Protein AF-A0A7Y5BZ17-F1 (afdb_monomer_lite)

pLDDT: mean 87.68, std 9.95, range [44.69, 95.44]

Secondary structure (DSSP, 8-state):
---PPPP------HHHHHHHHHHHHHHHHHHHTT--STTTHHHHHHHHHHHHHHHHHHHS---HHHHHHHHHHHHHHHHHHHHHHTS-TTS-HHHHHHHHHHHHHHHHHHHHTT-----THHHHHHHHHHHH-

Sequence (133 aa):
MNSQPSEPTRWWDLSAAVILIIANFLAAMRLIATDWTDELSMVQLISFTGLALGLALGQSRFHRLQALWYAIGFGLFMLGWQMGATFAQGMLWSARVTNLGGRLVVSTQNLFQQRAVTDPILFLLLMCVLYWA

Structure (mmCIF, N/CA/C/O backbone):
data_AF-A0A7Y5BZ17-F1
#
_entry.id   AF-A0A7Y5BZ17-F1
#
loop_
_atom_site.group_PDB
_atom_site.id
_atom_site.type_symbol
_atom_site.label_atom_id
_atom_site.label_alt_id
_atom_site.label_comp_id
_atom_site.label_asym_id
_atom_site.label_entity_id
_atom_site.label_seq_id
_atom_site.pdbx_PDB_ins_code
_atom_site.Cartn_x
_atom_site.Cartn_y
_atom_site.Cartn_z
_atom_site.occupancy
_atom_site.B_iso_or_equiv
_atom_site.auth_seq_id
_atom_site.auth_comp_id
_atom_site.auth_asym_id
_atom_site.auth_atom_id
_atom_site.pdbx_PDB_model_num
ATOM 1 N N . MET A 1 1 ? 10.922 -11.539 -52.212 1.00 44.69 1 MET A N 1
ATOM 2 C CA . MET A 1 1 ? 11.628 -11.403 -50.920 1.00 44.69 1 MET A CA 1
ATOM 3 C C . MET A 1 1 ? 10.610 -10.843 -49.937 1.00 44.69 1 MET A C 1
ATOM 5 O O . MET A 1 1 ? 10.386 -9.643 -49.930 1.00 44.69 1 MET A O 1
ATOM 9 N N . AS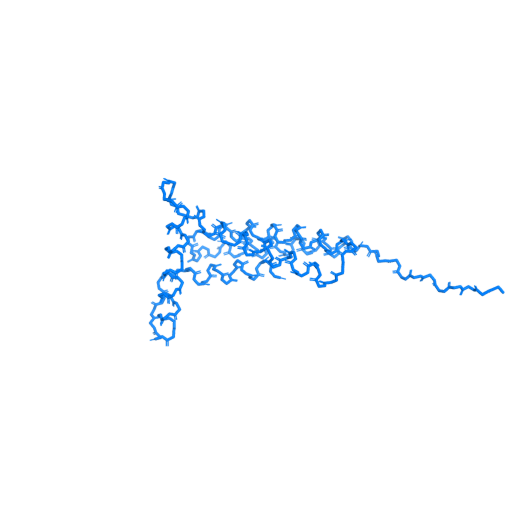N A 1 2 ? 9.867 -11.714 -49.248 1.00 48.84 2 ASN A N 1
ATOM 10 C CA . ASN A 1 2 ? 8.752 -11.301 -48.390 1.00 48.84 2 ASN A CA 1
ATOM 11 C C . ASN A 1 2 ? 9.311 -10.891 -47.027 1.00 48.84 2 ASN A C 1
ATOM 13 O O . ASN A 1 2 ? 9.712 -11.748 -46.242 1.00 48.84 2 ASN A O 1
ATOM 17 N N . SER A 1 3 ? 9.372 -9.589 -46.763 1.00 56.62 3 SER A N 1
ATOM 18 C CA . SER A 1 3 ? 9.688 -9.048 -45.444 1.00 56.62 3 SER A CA 1
ATOM 19 C C . SER A 1 3 ? 8.524 -9.333 -44.495 1.00 56.62 3 SER A C 1
ATOM 21 O O . SER A 1 3 ? 7.478 -8.693 -44.580 1.00 56.62 3 SER A O 1
ATOM 23 N N . GLN A 1 4 ? 8.704 -10.324 -43.622 1.00 61.47 4 GLN A N 1
ATOM 24 C CA . GLN A 1 4 ? 7.838 -10.550 -42.465 1.00 61.47 4 GLN A CA 1
ATOM 25 C C . GLN A 1 4 ? 7.839 -9.281 -41.594 1.00 61.47 4 GLN A C 1
ATOM 27 O O . GLN A 1 4 ? 8.920 -8.725 -41.371 1.00 61.47 4 GLN A O 1
ATOM 32 N N . PRO A 1 5 ? 6.683 -8.793 -41.111 1.00 55.78 5 PRO A N 1
ATOM 33 C CA . PRO A 1 5 ? 6.664 -7.675 -40.180 1.00 55.78 5 PRO A CA 1
ATOM 34 C C . PRO A 1 5 ? 7.380 -8.104 -38.895 1.00 55.78 5 PRO A C 1
ATOM 36 O O . PRO A 1 5 ? 7.038 -9.122 -38.298 1.00 55.78 5 PRO A O 1
ATOM 39 N N . SER A 1 6 ? 8.399 -7.348 -38.487 1.00 62.22 6 SER A N 1
ATOM 40 C CA . SER A 1 6 ? 9.044 -7.521 -37.187 1.00 62.22 6 SER A CA 1
ATOM 41 C C . SER A 1 6 ? 7.979 -7.397 -36.100 1.00 62.22 6 SER A C 1
ATOM 43 O O . SER A 1 6 ? 7.332 -6.350 -36.015 1.00 62.22 6 SER A O 1
ATOM 45 N N . GLU A 1 7 ? 7.781 -8.444 -35.292 1.00 62.75 7 GLU A N 1
ATOM 46 C CA . GLU A 1 7 ? 6.912 -8.356 -34.119 1.00 62.75 7 GLU A CA 1
ATOM 47 C C . GLU A 1 7 ? 7.308 -7.116 -33.303 1.00 62.75 7 GLU A C 1
ATOM 49 O O . GLU A 1 7 ? 8.508 -6.872 -33.125 1.00 62.75 7 GLU A O 1
ATOM 54 N N . PRO A 1 8 ? 6.347 -6.294 -32.843 1.00 59.22 8 PRO A N 1
ATOM 55 C CA . PRO A 1 8 ? 6.661 -5.116 -32.058 1.00 59.22 8 PRO A CA 1
ATOM 56 C C . PRO A 1 8 ? 7.361 -5.573 -30.782 1.00 59.22 8 PRO A C 1
ATOM 58 O O . PRO A 1 8 ? 6.748 -6.084 -29.845 1.00 59.22 8 PRO A O 1
ATOM 61 N N . THR A 1 9 ? 8.683 -5.422 -30.777 1.00 59.59 9 THR A N 1
ATOM 62 C CA . THR A 1 9 ? 9.529 -5.685 -29.622 1.00 59.59 9 THR A CA 1
ATOM 63 C C . THR A 1 9 ? 8.959 -4.858 -28.477 1.00 59.59 9 THR A C 1
ATOM 65 O O . THR A 1 9 ? 8.930 -3.633 -28.572 1.00 59.59 9 THR A O 1
ATOM 68 N N . ARG A 1 10 ? 8.447 -5.512 -27.425 1.00 63.59 10 ARG A N 1
ATOM 69 C CA . ARG A 1 10 ? 7.890 -4.858 -26.231 1.00 63.59 10 ARG A CA 1
ATOM 70 C C . ARG A 1 10 ? 9.029 -4.148 -25.495 1.00 63.59 10 ARG A C 1
ATOM 72 O O . ARG A 1 10 ? 9.591 -4.685 -24.545 1.00 63.59 10 ARG A O 1
ATOM 79 N N . TRP A 1 11 ? 9.438 -2.995 -26.016 1.00 62.78 11 TRP A N 1
ATOM 80 C CA . TRP A 1 11 ? 10.480 -2.153 -25.453 1.00 62.78 11 TRP A CA 1
ATOM 81 C C . TRP A 1 11 ? 9.946 -1.581 -24.154 1.00 62.78 11 TRP A C 1
ATOM 83 O O . TRP A 1 11 ? 8.911 -0.922 -24.112 1.00 62.78 11 TRP A O 1
ATOM 93 N N . TRP A 1 12 ? 10.625 -1.937 -23.076 1.00 71.31 12 TRP A N 1
ATOM 94 C CA . TRP A 1 12 ? 10.311 -1.472 -21.742 1.00 71.31 12 TRP A CA 1
ATOM 95 C C . TRP A 1 12 ? 10.512 0.048 -21.703 1.00 71.31 12 TRP A C 1
ATOM 97 O O . TRP A 1 12 ? 11.619 0.530 -21.944 1.00 71.31 12 TRP A O 1
ATOM 107 N N . ASP A 1 13 ? 9.440 0.802 -21.457 1.00 84.75 13 ASP A N 1
ATOM 108 C CA . ASP A 1 13 ? 9.496 2.261 -21.385 1.00 84.75 13 ASP A CA 1
ATOM 109 C C . ASP A 1 13 ? 10.056 2.680 -20.019 1.00 84.75 13 ASP A C 1
ATOM 111 O O . ASP A 1 13 ? 9.332 2.850 -19.034 1.00 84.75 13 ASP A O 1
ATOM 115 N N . LEU A 1 14 ? 11.384 2.798 -19.964 1.00 85.00 14 LEU A N 1
ATOM 116 C CA . LEU A 1 14 ? 12.118 3.202 -18.766 1.00 85.00 14 LEU A CA 1
ATOM 117 C C . LEU A 1 14 ? 11.635 4.565 -18.249 1.00 85.00 14 LEU A C 1
ATOM 119 O O . LEU A 1 14 ? 11.513 4.745 -17.040 1.00 85.00 14 LEU A O 1
ATOM 123 N N . SER A 1 15 ? 11.336 5.513 -19.143 1.00 89.62 15 SER A N 1
ATOM 124 C CA . SER A 1 15 ? 10.817 6.830 -18.761 1.00 89.62 15 SER A CA 1
ATOM 125 C C . SER A 1 15 ? 9.475 6.718 -18.051 1.00 89.62 15 SER A C 1
ATOM 127 O O . SER A 1 15 ? 9.309 7.297 -16.977 1.00 89.62 15 SER A O 1
ATOM 129 N N . ALA A 1 16 ? 8.543 5.934 -18.595 1.00 90.62 16 ALA A N 1
ATOM 130 C CA . ALA A 1 16 ? 7.256 5.697 -17.955 1.00 90.62 16 ALA A CA 1
ATOM 131 C C . ALA A 1 16 ? 7.420 5.005 -16.593 1.00 90.62 16 ALA A C 1
ATOM 133 O O . ALA A 1 16 ? 6.770 5.404 -15.626 1.00 90.62 16 ALA A O 1
ATOM 134 N N . ALA A 1 17 ? 8.324 4.025 -16.482 1.00 91.12 17 ALA A N 1
ATOM 135 C CA . ALA A 1 17 ? 8.605 3.351 -15.214 1.00 91.12 17 ALA A CA 1
ATOM 136 C C . ALA A 1 17 ? 9.157 4.320 -14.153 1.00 91.12 17 ALA A C 1
ATOM 138 O O . ALA A 1 17 ? 8.695 4.313 -13.014 1.00 91.12 17 ALA A O 1
ATOM 139 N N . VAL A 1 18 ? 10.098 5.196 -14.521 1.00 92.75 18 VAL A N 1
ATOM 140 C CA . VAL A 1 18 ? 10.655 6.211 -13.610 1.00 92.75 18 VAL A CA 1
ATOM 141 C C . VAL A 1 18 ? 9.588 7.216 -13.177 1.00 92.75 18 VAL A C 1
ATOM 143 O O . VAL A 1 18 ? 9.483 7.518 -11.988 1.00 92.75 18 VAL A O 1
ATOM 146 N N . ILE A 1 19 ? 8.764 7.699 -14.111 1.00 95.19 19 ILE A N 1
ATOM 147 C CA . ILE A 1 19 ? 7.657 8.612 -13.798 1.00 95.19 19 ILE A CA 1
ATOM 148 C C . ILE A 1 19 ? 6.675 7.946 -12.833 1.00 95.19 19 ILE A C 1
ATOM 150 O O . ILE A 1 19 ? 6.273 8.575 -11.857 1.00 95.19 19 ILE A O 1
ATOM 154 N N . LEU A 1 20 ? 6.333 6.675 -13.060 1.00 92.88 20 LEU A N 1
ATOM 155 C CA . LEU A 1 20 ? 5.461 5.912 -12.171 1.00 92.88 20 LEU A CA 1
ATOM 156 C C . LEU A 1 20 ? 6.054 5.800 -10.762 1.00 92.88 20 LEU A C 1
ATOM 158 O O . LEU A 1 20 ? 5.347 6.048 -9.788 1.00 92.88 20 LEU A O 1
ATOM 162 N N . ILE A 1 21 ? 7.349 5.484 -10.646 1.00 93.75 21 ILE A N 1
ATOM 163 C CA . ILE A 1 21 ? 8.038 5.398 -9.351 1.00 93.75 21 ILE A CA 1
ATOM 164 C C . ILE A 1 21 ? 7.960 6.733 -8.604 1.00 93.75 21 ILE A C 1
ATOM 166 O O . ILE A 1 21 ? 7.580 6.759 -7.432 1.00 93.75 21 ILE A O 1
ATOM 170 N N . ILE A 1 22 ? 8.278 7.843 -9.276 1.00 95.44 22 ILE A N 1
ATOM 171 C CA . ILE A 1 22 ? 8.260 9.182 -8.672 1.00 95.44 22 ILE A CA 1
ATOM 172 C C . ILE A 1 22 ? 6.836 9.581 -8.274 1.00 95.44 22 ILE A C 1
ATOM 174 O O . ILE A 1 22 ? 6.622 10.046 -7.155 1.00 95.44 22 ILE A O 1
ATOM 178 N N . ALA A 1 23 ? 5.861 9.386 -9.164 1.00 95.00 23 ALA A N 1
ATOM 179 C CA . ALA A 1 23 ? 4.465 9.725 -8.910 1.00 95.00 23 ALA A CA 1
ATOM 180 C C . ALA A 1 23 ? 3.913 8.950 -7.706 1.00 95.00 23 ALA A C 1
ATOM 182 O O . ALA A 1 23 ? 3.324 9.547 -6.805 1.00 95.00 23 ALA A O 1
ATOM 183 N N . ASN A 1 24 ? 4.168 7.642 -7.655 1.00 94.12 24 ASN A N 1
ATOM 184 C CA . ASN A 1 24 ? 3.754 6.782 -6.554 1.00 94.12 24 ASN A CA 1
ATOM 185 C C . ASN A 1 24 ? 4.430 7.180 -5.229 1.00 94.12 24 ASN A C 1
ATOM 187 O O . ASN A 1 24 ? 3.764 7.292 -4.201 1.00 94.12 24 ASN A O 1
ATOM 191 N N . PHE A 1 25 ? 5.733 7.478 -5.252 1.00 93.06 25 PHE A N 1
ATOM 192 C CA . PHE A 1 25 ? 6.457 7.927 -4.063 1.00 93.06 25 PHE A CA 1
ATOM 193 C C . PHE A 1 25 ? 5.932 9.265 -3.521 1.00 93.06 25 PHE A C 1
ATOM 195 O O . PHE A 1 25 ? 5.707 9.408 -2.318 1.00 93.06 25 PHE A O 1
ATOM 202 N N . LEU A 1 26 ? 5.692 10.242 -4.402 1.00 94.81 26 LEU A N 1
ATOM 203 C CA . LEU A 1 26 ? 5.125 11.537 -4.022 1.00 94.81 26 LEU A CA 1
ATOM 204 C C . LEU A 1 26 ? 3.705 11.397 -3.469 1.00 94.81 26 LEU A C 1
ATOM 206 O O . LEU A 1 26 ? 3.377 12.059 -2.483 1.00 94.81 26 LEU A O 1
ATOM 210 N N . ALA A 1 27 ? 2.878 10.538 -4.069 1.00 93.81 27 ALA A N 1
ATOM 211 C CA . ALA A 1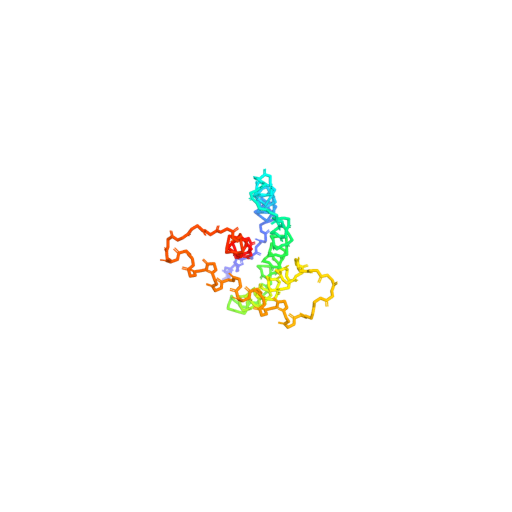 27 ? 1.536 10.251 -3.575 1.00 93.81 27 ALA A CA 1
ATOM 212 C C . ALA A 1 27 ? 1.584 9.654 -2.159 1.00 93.81 27 ALA A C 1
ATOM 214 O O . ALA A 1 27 ? 0.925 10.177 -1.257 1.00 93.81 27 ALA A O 1
ATOM 215 N N . ALA A 1 28 ? 2.428 8.640 -1.933 1.00 91.25 28 ALA A N 1
ATOM 216 C CA . ALA A 1 28 ? 2.578 8.008 -0.623 1.00 91.25 28 ALA A CA 1
ATOM 217 C C . ALA A 1 28 ? 3.075 9.006 0.438 1.00 91.25 28 ALA A C 1
ATOM 219 O O . ALA A 1 28 ? 2.518 9.073 1.532 1.00 91.25 28 ALA A O 1
ATOM 220 N N . MET A 1 29 ? 4.067 9.843 0.109 1.00 90.81 29 MET A N 1
ATOM 221 C CA . MET A 1 29 ? 4.536 10.893 1.024 1.00 90.81 29 MET A CA 1
ATOM 222 C C . MET A 1 29 ? 3.455 11.927 1.333 1.00 90.81 29 MET A C 1
ATOM 224 O O . MET A 1 29 ? 3.325 12.344 2.481 1.00 90.81 29 MET A O 1
ATOM 228 N N . ARG A 1 30 ? 2.666 12.341 0.334 1.00 93.12 30 ARG A N 1
ATOM 229 C CA . ARG A 1 30 ? 1.543 13.263 0.545 1.00 93.12 30 ARG A CA 1
ATOM 230 C C . ARG A 1 30 ? 0.503 12.668 1.482 1.00 93.12 30 ARG A C 1
ATOM 232 O O . ARG A 1 30 ? 0.012 13.399 2.332 1.00 93.12 30 ARG A O 1
ATOM 239 N N . LEU A 1 31 ? 0.200 11.376 1.343 1.00 91.12 31 LEU A N 1
ATOM 240 C CA . LEU A 1 31 ? -0.729 10.677 2.225 1.00 91.12 31 LEU A CA 1
ATOM 241 C C . LEU A 1 31 ? -0.214 10.667 3.672 1.00 91.12 31 LEU A C 1
ATOM 243 O O . LEU A 1 31 ? -0.952 11.042 4.576 1.00 91.12 31 LEU A O 1
ATOM 247 N N . ILE A 1 32 ? 1.055 10.318 3.895 1.00 89.75 32 ILE A N 1
ATOM 248 C CA . ILE A 1 32 ? 1.658 10.310 5.240 1.00 89.75 32 ILE A CA 1
ATOM 249 C C . ILE A 1 32 ? 1.687 11.720 5.840 1.00 89.75 32 ILE A C 1
ATOM 251 O O . ILE A 1 32 ? 1.356 11.898 7.005 1.00 89.75 32 ILE A O 1
ATOM 255 N N . ALA A 1 33 ? 2.008 12.736 5.037 1.00 90.88 33 ALA A N 1
ATOM 256 C CA . ALA A 1 33 ? 2.063 14.129 5.479 1.00 90.88 33 ALA A CA 1
ATOM 257 C C . ALA A 1 33 ? 0.701 14.708 5.902 1.00 90.88 33 ALA A C 1
ATOM 259 O O . ALA A 1 33 ? 0.665 15.802 6.462 1.00 90.88 33 ALA A O 1
ATOM 260 N N . THR A 1 34 ? -0.411 14.015 5.626 1.00 90.69 34 THR A N 1
ATOM 261 C CA . THR A 1 34 ? -1.723 14.417 6.158 1.00 90.69 34 THR A CA 1
ATOM 262 C C . THR A 1 34 ? -1.860 14.159 7.654 1.00 90.69 34 THR A C 1
ATOM 264 O O . THR A 1 34 ? -2.732 14.766 8.268 1.00 90.69 34 THR A O 1
ATOM 267 N N . ASP A 1 35 ? -1.029 13.268 8.209 1.00 84.62 35 ASP A N 1
ATOM 268 C CA . ASP A 1 35 ? -1.043 12.850 9.616 1.00 84.62 35 ASP A CA 1
ATOM 269 C C . ASP A 1 35 ? -2.451 12.478 10.118 1.00 84.62 35 ASP A C 1
ATOM 271 O O . ASP A 1 35 ? -2.838 12.730 11.255 1.00 84.62 35 ASP A O 1
ATOM 275 N N . TRP A 1 36 ? -3.268 11.926 9.213 1.00 85.94 36 TRP A N 1
ATOM 276 C CA . TRP A 1 36 ? -4.690 11.704 9.466 1.00 85.94 36 TRP A CA 1
ATOM 277 C C . TRP A 1 36 ? -4.926 10.570 10.470 1.00 85.94 36 TRP A C 1
ATOM 279 O O . TRP A 1 36 ? -5.870 10.634 11.257 1.00 85.94 36 TRP A O 1
ATOM 289 N N . THR A 1 37 ? -4.079 9.534 10.444 1.00 85.69 37 THR A N 1
ATOM 290 C CA . THR A 1 37 ? -4.145 8.373 11.342 1.00 85.69 37 THR A CA 1
ATOM 291 C C . THR A 1 37 ? -2.765 7.832 11.657 1.00 85.69 37 THR A C 1
ATOM 293 O O . THR A 1 37 ? -1.889 7.806 10.789 1.00 85.69 37 THR A O 1
ATOM 296 N N . ASP A 1 38 ? -2.626 7.261 12.848 1.00 80.12 38 ASP A N 1
ATOM 297 C CA . ASP A 1 38 ? -1.456 6.469 13.207 1.00 80.12 38 ASP A CA 1
ATOM 298 C C . ASP A 1 38 ? -1.234 5.320 12.201 1.00 80.12 38 ASP A C 1
ATOM 300 O O . ASP A 1 38 ? -2.167 4.845 11.546 1.00 80.12 38 ASP A O 1
ATOM 304 N N . GLU A 1 39 ? 0.014 4.868 12.069 1.00 84.94 39 GLU A N 1
ATOM 30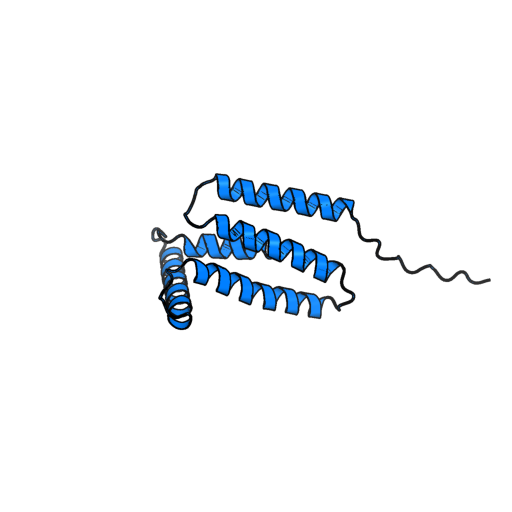5 C CA . GLU A 1 39 ? 0.424 3.752 11.196 1.00 84.94 39 GLU A CA 1
ATOM 306 C C . GLU A 1 39 ? 0.324 4.004 9.675 1.00 84.94 39 GLU A C 1
ATOM 308 O O . GLU A 1 39 ? 0.539 3.089 8.882 1.00 84.94 39 GLU A O 1
ATOM 313 N N . LEU A 1 40 ? 0.092 5.242 9.218 1.00 87.06 40 LEU A N 1
ATOM 314 C CA . LEU A 1 40 ? 0.094 5.613 7.787 1.00 87.06 40 LEU A CA 1
ATOM 315 C C . LEU A 1 40 ? 1.380 5.217 7.037 1.00 87.06 40 LEU A C 1
ATOM 317 O O . LEU A 1 40 ? 1.349 4.933 5.836 1.00 87.06 40 LEU A O 1
ATOM 321 N N . SER A 1 41 ? 2.508 5.150 7.745 1.00 85.88 41 SER A N 1
ATOM 322 C CA . SER A 1 41 ? 3.801 4.706 7.210 1.00 85.88 41 SER A CA 1
ATOM 323 C C . SER A 1 41 ? 3.757 3.282 6.647 1.00 85.88 41 SER A C 1
ATOM 325 O O . SER A 1 41 ? 4.530 2.951 5.748 1.00 85.88 41 SER A O 1
ATOM 327 N N . MET A 1 42 ? 2.819 2.439 7.088 1.00 88.62 42 MET A N 1
ATOM 328 C CA . MET A 1 42 ? 2.675 1.086 6.558 1.00 88.62 42 MET A CA 1
ATOM 329 C C . MET A 1 42 ? 2.234 1.067 5.088 1.00 88.62 42 MET A C 1
ATOM 331 O O . MET A 1 42 ? 2.650 0.189 4.329 1.00 88.62 42 MET A O 1
ATOM 335 N N . VAL A 1 43 ? 1.450 2.068 4.664 1.00 89.94 43 VAL A N 1
ATOM 336 C CA . VAL A 1 43 ? 1.020 2.230 3.266 1.00 89.94 43 VAL A CA 1
ATOM 337 C C . VAL A 1 43 ? 2.232 2.481 2.370 1.00 89.94 43 VAL A C 1
ATOM 339 O O . VAL A 1 43 ? 2.260 2.023 1.231 1.00 89.94 43 VAL A O 1
ATOM 342 N N . GLN A 1 44 ? 3.280 3.123 2.896 1.00 90.50 44 GLN A N 1
ATOM 343 C CA . GLN A 1 44 ? 4.534 3.341 2.179 1.00 90.50 44 GLN A CA 1
ATOM 344 C C . GLN A 1 44 ? 5.196 2.022 1.776 1.00 90.50 44 GLN A C 1
ATOM 346 O O . GLN A 1 44 ? 5.608 1.857 0.629 1.00 90.50 44 GLN A O 1
ATOM 351 N N . LEU A 1 45 ? 5.281 1.066 2.704 1.00 91.38 45 LEU A N 1
ATOM 352 C CA . LEU A 1 45 ? 5.903 -0.227 2.429 1.00 91.38 45 LEU A CA 1
ATOM 353 C C . LEU A 1 45 ? 5.089 -1.029 1.405 1.00 91.38 45 LEU A C 1
ATOM 355 O O . LEU A 1 45 ? 5.660 -1.642 0.501 1.00 91.38 45 LEU A O 1
ATOM 359 N N . ILE A 1 46 ? 3.759 -0.988 1.507 1.00 93.44 46 ILE A N 1
ATOM 360 C CA . ILE A 1 46 ? 2.859 -1.646 0.550 1.00 93.44 46 ILE A CA 1
ATOM 361 C C . ILE A 1 46 ? 2.980 -1.007 -0.832 1.00 93.44 46 ILE A C 1
ATOM 363 O O . ILE A 1 46 ? 3.102 -1.716 -1.822 1.00 93.44 46 ILE A O 1
ATOM 367 N N . SER A 1 47 ? 3.035 0.319 -0.891 1.00 92.81 47 SER A N 1
ATOM 368 C CA . SER A 1 47 ? 3.236 1.076 -2.123 1.00 92.81 47 SER A CA 1
ATOM 369 C C . SER A 1 47 ? 4.550 0.697 -2.812 1.00 92.81 47 SER A C 1
ATOM 371 O O . SER A 1 47 ? 4.566 0.394 -4.004 1.00 92.81 47 SER A O 1
ATOM 373 N N . PHE A 1 48 ? 5.659 0.637 -2.071 1.00 92.88 48 PHE A N 1
ATOM 374 C CA . PHE A 1 48 ? 6.948 0.238 -2.637 1.00 92.88 48 PHE A CA 1
ATOM 375 C C . PHE A 1 48 ? 6.977 -1.219 -3.096 1.00 92.88 48 PHE A C 1
ATOM 377 O O . PHE A 1 48 ? 7.498 -1.517 -4.171 1.00 92.88 48 PHE A O 1
ATOM 384 N N . THR A 1 49 ? 6.436 -2.131 -2.288 1.00 93.88 49 THR A N 1
ATOM 385 C CA . THR A 1 49 ? 6.420 -3.558 -2.629 1.00 93.88 49 THR A CA 1
ATOM 386 C C . THR A 1 49 ? 5.483 -3.839 -3.799 1.00 93.88 49 THR A C 1
ATOM 388 O O . THR A 1 49 ? 5.897 -4.531 -4.724 1.00 93.88 49 THR A O 1
ATOM 391 N N . GLY A 1 50 ? 4.289 -3.244 -3.827 1.00 93.31 50 GLY A N 1
ATOM 392 C CA . GLY A 1 50 ? 3.339 -3.323 -4.938 1.00 93.31 50 GLY A CA 1
ATOM 393 C C . GLY A 1 50 ? 3.925 -2.776 -6.237 1.00 93.31 50 GLY A C 1
ATOM 394 O O . GLY A 1 50 ? 3.880 -3.451 -7.261 1.00 93.31 50 GLY A O 1
ATOM 395 N N . LEU A 1 51 ? 4.592 -1.621 -6.186 1.00 94.12 51 LEU A N 1
ATOM 396 C CA . LEU A 1 51 ? 5.296 -1.048 -7.334 1.00 94.12 51 LEU A CA 1
ATOM 397 C C . LEU A 1 51 ? 6.408 -1.971 -7.853 1.00 94.12 51 LEU A C 1
ATOM 399 O O . LEU A 1 51 ? 6.486 -2.234 -9.053 1.00 94.12 51 LEU A O 1
ATOM 403 N N . ALA A 1 52 ? 7.263 -2.484 -6.964 1.00 93.69 52 ALA A N 1
ATOM 404 C CA . ALA A 1 52 ? 8.353 -3.378 -7.345 1.00 93.69 52 ALA A CA 1
ATOM 405 C C . ALA A 1 52 ? 7.826 -4.677 -7.976 1.00 93.69 52 ALA A C 1
ATOM 407 O O . ALA A 1 52 ? 8.308 -5.104 -9.028 1.00 93.69 52 ALA A O 1
ATOM 408 N N . LEU A 1 53 ? 6.804 -5.282 -7.365 1.00 93.62 53 LEU A N 1
ATOM 409 C CA . LEU A 1 53 ? 6.199 -6.526 -7.838 1.00 93.62 53 LEU A CA 1
ATOM 410 C C . LEU A 1 53 ? 5.402 -6.303 -9.130 1.00 93.62 53 LEU A C 1
ATOM 412 O O . LEU A 1 53 ? 5.491 -7.113 -10.048 1.00 93.62 53 LEU A O 1
ATOM 416 N N . GLY A 1 54 ? 4.700 -5.176 -9.248 1.00 91.94 54 GLY A N 1
ATOM 417 C CA . GLY A 1 54 ? 3.974 -4.762 -10.446 1.00 91.94 54 GLY A CA 1
ATOM 418 C C . GLY A 1 54 ? 4.900 -4.534 -11.638 1.00 91.94 54 GLY A C 1
ATOM 419 O O . GLY A 1 54 ? 4.638 -5.051 -12.725 1.00 91.94 54 GLY A O 1
ATOM 420 N N . LEU A 1 55 ? 6.033 -3.853 -11.438 1.00 91.75 55 LEU A N 1
ATOM 421 C CA . LEU A 1 55 ? 7.057 -3.689 -12.475 1.00 91.75 55 LEU A CA 1
ATOM 422 C C . LEU A 1 55 ? 7.686 -5.033 -12.866 1.00 91.75 55 LEU A C 1
ATOM 424 O O . LEU A 1 55 ? 7.832 -5.311 -14.059 1.00 91.75 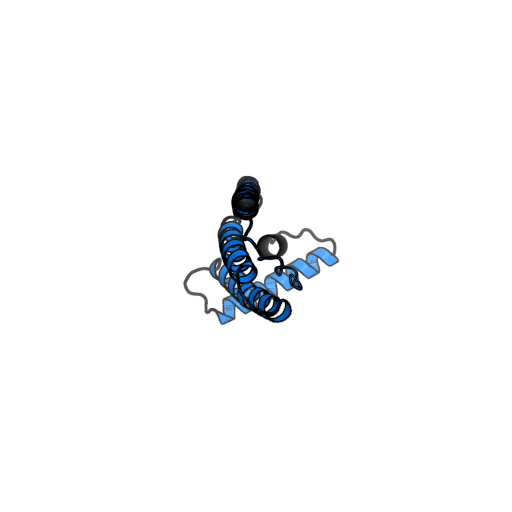55 LEU A O 1
ATOM 428 N N . ALA A 1 56 ? 8.002 -5.893 -11.892 1.00 91.50 56 ALA A N 1
ATOM 429 C CA . ALA A 1 56 ? 8.558 -7.221 -12.151 1.00 91.50 56 ALA A CA 1
ATOM 430 C C . ALA A 1 56 ? 7.581 -8.113 -12.941 1.00 91.50 56 ALA A C 1
ATOM 432 O O . ALA A 1 56 ? 7.960 -8.732 -13.938 1.00 91.50 56 ALA A O 1
ATOM 433 N N . LEU A 1 57 ? 6.302 -8.140 -12.553 1.00 89.69 57 LEU A N 1
ATOM 434 C CA . LEU A 1 57 ? 5.253 -8.875 -13.264 1.00 89.69 57 LEU A CA 1
ATOM 435 C C . LEU A 1 57 ? 4.983 -8.281 -14.650 1.00 89.69 57 LEU A C 1
ATOM 437 O O . LEU A 1 57 ? 4.819 -9.035 -15.610 1.00 89.69 57 LEU A O 1
ATOM 441 N N . GLY A 1 58 ? 5.003 -6.953 -14.777 1.00 86.50 58 GLY A N 1
ATOM 442 C CA . GLY A 1 58 ? 4.855 -6.239 -16.045 1.00 86.50 58 GLY A CA 1
ATOM 443 C C . GLY A 1 58 ? 6.011 -6.484 -17.019 1.00 86.50 58 GLY A C 1
ATOM 444 O O . GLY A 1 58 ? 5.802 -6.519 -18.233 1.00 86.50 58 GLY A O 1
ATOM 445 N N . GLN A 1 59 ? 7.225 -6.721 -16.517 1.00 85.69 59 GLN A N 1
ATOM 446 C CA . GLN A 1 59 ? 8.369 -7.135 -17.335 1.00 85.69 59 GLN A CA 1
ATOM 447 C C . GLN A 1 59 ? 8.345 -8.640 -17.658 1.00 85.69 59 GLN A C 1
ATOM 449 O O . GLN A 1 59 ? 8.914 -9.071 -18.663 1.00 85.69 59 GLN A O 1
ATOM 454 N N . SER A 1 60 ? 7.690 -9.450 -16.827 1.00 85.44 60 SER A N 1
ATOM 455 C CA . SER A 1 60 ? 7.675 -10.901 -16.991 1.00 85.44 60 SER A CA 1
ATOM 456 C C . SER A 1 60 ? 7.024 -11.355 -18.309 1.00 85.44 60 SER A C 1
ATOM 458 O O . SER A 1 60 ? 6.184 -10.675 -18.911 1.00 85.44 60 SER A O 1
ATOM 460 N N . ARG A 1 61 ? 7.397 -12.568 -18.735 1.00 85.25 61 ARG A N 1
ATOM 461 C CA . ARG A 1 61 ? 6.780 -13.283 -19.865 1.00 85.25 61 ARG A CA 1
ATOM 462 C C . ARG A 1 61 ? 5.489 -14.019 -19.482 1.00 85.25 61 ARG A C 1
ATOM 464 O O . ARG A 1 61 ? 4.953 -14.752 -20.309 1.00 85.25 61 ARG A O 1
ATOM 471 N N . PHE A 1 62 ? 5.007 -13.875 -18.246 1.00 85.94 62 PHE A N 1
ATOM 472 C CA . PHE A 1 62 ? 3.814 -14.584 -17.798 1.00 85.94 62 PHE A CA 1
ATOM 473 C C . PHE A 1 62 ? 2.570 -14.143 -18.568 1.00 85.94 62 PHE A C 1
ATOM 475 O O . PHE A 1 62 ? 2.429 -12.989 -18.980 1.00 85.94 62 PHE A O 1
ATOM 482 N N . HIS A 1 63 ? 1.634 -15.078 -18.730 1.00 88.06 63 HIS A N 1
ATOM 483 C CA . HIS A 1 63 ? 0.317 -14.756 -19.260 1.00 88.06 63 HIS A CA 1
ATOM 484 C C . HIS A 1 63 ? -0.406 -13.795 -18.303 1.00 88.06 63 HIS A C 1
ATOM 486 O O . HIS A 1 63 ? -0.310 -13.942 -17.083 1.00 88.06 63 HIS A O 1
ATOM 492 N N . ARG A 1 64 ? -1.183 -12.844 -18.841 1.00 86.12 64 ARG A N 1
ATOM 493 C CA . ARG A 1 64 ? -1.838 -11.771 -18.064 1.00 86.12 64 ARG A CA 1
ATOM 494 C C . ARG A 1 64 ? -2.626 -12.287 -16.852 1.00 86.12 64 ARG A C 1
ATOM 496 O O . ARG A 1 64 ? -2.559 -11.692 -15.784 1.00 86.12 64 ARG A O 1
ATOM 503 N N . LEU A 1 65 ? -3.328 -13.412 -17.003 1.00 91.06 65 LEU A N 1
ATOM 504 C CA . LEU A 1 65 ? -4.081 -14.040 -15.907 1.00 91.06 65 LEU A CA 1
ATOM 505 C C . LEU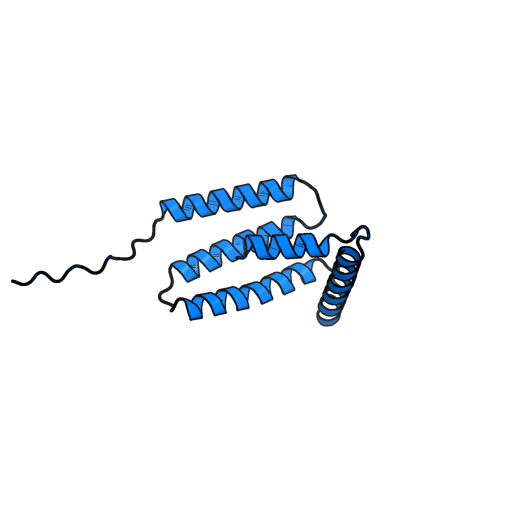 A 1 65 ? -3.175 -14.603 -14.802 1.00 91.06 65 LEU A C 1
ATOM 507 O O . LEU A 1 65 ? -3.517 -14.502 -13.632 1.00 91.06 65 LEU A O 1
ATOM 511 N N . GLN A 1 66 ? -2.023 -15.181 -15.150 1.00 92.00 66 GLN A N 1
ATOM 512 C CA . GLN A 1 66 ? -1.082 -15.710 -14.157 1.00 92.00 66 GLN A CA 1
ATOM 513 C C . GLN A 1 66 ? -0.452 -14.568 -13.360 1.00 92.00 66 GLN A C 1
ATOM 515 O O . GLN A 1 66 ? -0.409 -14.629 -12.136 1.00 92.00 66 GLN A O 1
ATOM 520 N N . ALA A 1 67 ? -0.043 -13.495 -14.045 1.00 91.44 67 ALA A N 1
ATOM 521 C CA . ALA A 1 67 ? 0.456 -12.288 -13.393 1.00 91.44 67 ALA A CA 1
ATOM 522 C C . ALA A 1 67 ? -0.582 -11.689 -12.430 1.00 91.44 67 ALA A C 1
ATOM 524 O O . ALA A 1 67 ? -0.230 -11.322 -11.313 1.00 91.44 67 ALA A O 1
ATOM 525 N N . LEU A 1 68 ? -1.864 -11.666 -12.819 1.00 91.88 68 LEU A N 1
ATOM 526 C CA . LEU A 1 68 ? -2.949 -11.223 -11.943 1.00 91.88 68 LEU A CA 1
ATOM 527 C C . LEU A 1 68 ? -3.077 -12.104 -10.691 1.00 91.88 68 LEU A C 1
ATOM 529 O O . LEU A 1 68 ? -3.159 -11.576 -9.586 1.00 91.88 68 LEU A O 1
ATOM 533 N N . TRP A 1 69 ? -3.054 -13.432 -10.835 1.00 95.25 69 TRP A N 1
ATOM 534 C CA . TRP A 1 69 ? -3.115 -14.342 -9.684 1.00 95.25 69 TRP A CA 1
ATOM 535 C C . TRP A 1 69 ? -1.926 -14.174 -8.739 1.00 95.25 69 TRP A C 1
ATOM 537 O O . TRP A 1 69 ? -2.118 -14.176 -7.523 1.00 95.25 69 TRP A O 1
ATOM 547 N N . TYR A 1 70 ? -0.719 -13.967 -9.273 1.00 93.56 70 TYR A N 1
ATOM 548 C CA . TYR A 1 70 ? 0.445 -13.649 -8.449 1.00 93.56 70 TYR A CA 1
ATOM 549 C C . TYR A 1 70 ? 0.274 -12.310 -7.728 1.00 93.56 70 TYR A C 1
ATOM 551 O O . TYR A 1 70 ? 0.485 -12.256 -6.520 1.00 93.56 70 TYR A O 1
ATOM 559 N N . ALA A 1 71 ? -0.170 -11.258 -8.419 1.00 93.38 71 ALA A N 1
ATOM 560 C CA . ALA A 1 71 ? -0.414 -9.953 -7.805 1.00 93.38 71 ALA A CA 1
ATOM 561 C C . ALA A 1 71 ? -1.463 -10.029 -6.681 1.00 93.38 71 ALA A C 1
ATOM 563 O O . ALA A 1 71 ? -1.259 -9.467 -5.609 1.00 93.38 71 ALA A O 1
ATOM 564 N N . ILE A 1 72 ? -2.557 -10.770 -6.881 1.00 94.94 72 ILE A N 1
ATOM 565 C CA . ILE A 1 72 ? -3.587 -10.966 -5.850 1.00 94.94 72 ILE A CA 1
ATOM 566 C C . ILE A 1 72 ? -3.032 -11.775 -4.672 1.00 94.94 72 ILE A C 1
ATOM 568 O O . ILE A 1 72 ? -3.225 -11.389 -3.521 1.00 94.94 72 ILE A O 1
ATOM 572 N N . GLY A 1 73 ? -2.330 -12.880 -4.940 1.00 95.31 73 GLY A N 1
ATOM 573 C CA . GLY A 1 73 ? -1.776 -13.748 -3.900 1.00 95.31 73 GLY A CA 1
ATOM 574 C C . GLY A 1 73 ? -0.742 -13.035 -3.028 1.00 95.31 73 GLY A C 1
ATOM 575 O O . GLY A 1 73 ? -0.841 -13.065 -1.800 1.00 95.31 73 GLY A O 1
ATOM 576 N N . PHE A 1 74 ? 0.212 -12.338 -3.653 1.00 94.25 74 PHE A N 1
ATOM 577 C CA . PHE A 1 74 ? 1.194 -11.528 -2.931 1.00 94.25 74 PHE A CA 1
ATOM 578 C C . PHE A 1 74 ? 0.543 -10.353 -2.204 1.00 94.25 74 PHE A C 1
ATOM 580 O O . PHE A 1 74 ? 0.949 -10.052 -1.085 1.00 94.25 74 PHE A O 1
ATOM 587 N N . GLY A 1 75 ? -0.489 -9.740 -2.788 1.00 93.75 75 GLY A N 1
ATOM 588 C CA . GLY A 1 75 ? -1.209 -8.633 -2.168 1.00 93.75 75 GLY A CA 1
ATOM 589 C C . GLY A 1 75 ? -1.919 -9.056 -0.902 1.00 93.75 75 GLY A C 1
ATOM 590 O O . GLY A 1 75 ? -1.708 -8.463 0.149 1.00 93.75 75 GLY A O 1
ATOM 591 N N . LEU A 1 76 ? -2.696 -10.137 -0.962 1.00 94.06 76 LEU A N 1
ATOM 592 C CA . LEU A 1 76 ? -3.406 -10.646 0.207 1.00 94.06 76 LEU A CA 1
ATOM 593 C C . LEU A 1 76 ? -2.439 -11.003 1.345 1.00 94.06 76 LEU A C 1
ATOM 595 O O . LEU A 1 76 ? -2.702 -10.680 2.505 1.00 94.06 76 LEU A O 1
ATOM 599 N N . PHE A 1 77 ? -1.304 -11.622 1.007 1.00 93.56 77 PHE A N 1
ATOM 600 C CA . PHE A 1 77 ? -0.257 -11.929 1.974 1.00 93.56 77 PHE A CA 1
ATOM 601 C C . PHE A 1 77 ? 0.365 -10.661 2.575 1.00 93.56 77 PHE A C 1
ATOM 603 O O . PHE A 1 77 ? 0.409 -10.537 3.797 1.00 93.56 77 PHE A O 1
ATOM 610 N N . MET A 1 78 ? 0.799 -9.707 1.743 1.00 93.19 78 MET A N 1
ATOM 611 C CA . MET A 1 78 ? 1.441 -8.469 2.198 1.00 93.19 78 MET A CA 1
ATOM 612 C C . MET A 1 78 ? 0.503 -7.600 3.029 1.00 93.19 78 MET A C 1
ATOM 614 O O . MET A 1 78 ? 0.899 -7.125 4.088 1.00 93.19 78 MET A O 1
ATOM 618 N N . LEU A 1 79 ? -0.750 -7.434 2.603 1.00 92.38 79 LEU A N 1
ATOM 619 C CA . LEU A 1 79 ? -1.745 -6.656 3.337 1.00 92.38 79 LEU A CA 1
ATOM 620 C C . LEU A 1 79 ? -2.051 -7.298 4.694 1.00 92.38 79 LEU A C 1
ATOM 622 O O . LEU A 1 79 ? -2.030 -6.613 5.713 1.00 92.38 79 LEU A O 1
ATOM 626 N N . GLY A 1 80 ? -2.296 -8.612 4.731 1.00 90.94 80 GLY A N 1
ATOM 627 C CA . GLY A 1 80 ? -2.557 -9.323 5.983 1.00 90.94 80 GLY A CA 1
ATOM 628 C C . GLY A 1 80 ? -1.363 -9.280 6.939 1.00 90.94 80 GLY A C 1
ATOM 629 O O . GLY A 1 80 ? -1.529 -9.021 8.133 1.00 90.94 80 GLY A O 1
ATOM 630 N N . TRP A 1 81 ? -0.155 -9.482 6.408 1.00 91.56 81 TRP A N 1
ATOM 631 C CA . TRP A 1 81 ? 1.087 -9.385 7.168 1.00 91.56 81 TRP A CA 1
ATOM 632 C C . TRP A 1 81 ? 1.305 -7.980 7.734 1.00 91.56 81 TRP A C 1
ATOM 634 O O . TRP A 1 81 ? 1.533 -7.825 8.932 1.00 91.56 81 TRP A O 1
ATOM 644 N N . GLN A 1 82 ? 1.183 -6.948 6.902 1.00 91.62 82 GLN A N 1
ATOM 645 C CA . GLN A 1 82 ? 1.453 -5.579 7.318 1.00 91.62 82 GLN A CA 1
ATOM 646 C C . GLN A 1 82 ? 0.439 -5.094 8.357 1.00 91.62 82 GLN A C 1
ATOM 648 O O . GLN A 1 82 ? 0.822 -4.543 9.387 1.00 91.62 82 GLN A O 1
ATOM 653 N N . MET A 1 83 ? -0.846 -5.382 8.143 1.00 89.88 83 MET A N 1
ATOM 654 C CA . MET A 1 83 ? -1.900 -5.040 9.097 1.00 89.88 83 MET A CA 1
ATOM 655 C C . MET A 1 83 ? -1.702 -5.763 10.432 1.00 89.88 83 MET A C 1
ATOM 657 O O . MET A 1 83 ? -1.869 -5.162 11.489 1.00 89.88 83 MET A O 1
ATOM 661 N N . GLY A 1 84 ? -1.310 -7.040 10.419 1.00 88.38 84 GLY A N 1
ATOM 662 C CA . GLY A 1 84 ? -1.036 -7.774 11.654 1.00 88.38 84 GLY A CA 1
ATOM 663 C C . GLY A 1 84 ? 0.265 -7.353 12.339 1.00 88.38 84 GLY A C 1
ATOM 664 O O . GLY A 1 84 ? 0.390 -7.528 13.552 1.00 88.38 84 GLY A O 1
ATOM 665 N N . ALA A 1 85 ? 1.226 -6.780 11.611 1.00 86.69 85 ALA A N 1
ATOM 666 C CA . ALA A 1 85 ? 2.475 -6.271 12.174 1.00 86.69 85 ALA A CA 1
ATOM 667 C C . ALA A 1 85 ? 2.275 -5.036 13.074 1.00 86.69 85 ALA A C 1
ATOM 669 O O . ALA A 1 85 ? 3.091 -4.829 13.967 1.00 86.69 85 ALA A O 1
ATOM 670 N N . THR A 1 86 ? 1.168 -4.297 12.917 1.00 84.25 86 THR A N 1
ATOM 671 C CA . THR A 1 86 ? 0.802 -3.147 13.777 1.00 84.25 86 THR A CA 1
ATOM 672 C C . THR A 1 86 ? 0.500 -3.530 15.234 1.00 84.25 86 THR A C 1
ATOM 674 O O . THR A 1 86 ? 0.495 -2.685 16.124 1.00 84.25 86 THR A O 1
ATOM 677 N N . PHE A 1 87 ? 0.260 -4.815 15.519 1.00 85.38 87 PHE A N 1
ATOM 678 C CA . PHE A 1 87 ? -0.031 -5.286 16.873 1.00 85.38 87 PHE A CA 1
ATOM 679 C C . PHE A 1 87 ? 1.241 -5.581 17.679 1.00 85.38 87 PHE A C 1
ATOM 681 O O . PHE A 1 87 ? 2.238 -6.088 17.156 1.00 85.38 87 PHE A O 1
ATOM 688 N N . ALA A 1 88 ? 1.158 -5.364 18.997 1.00 79.12 88 ALA A N 1
ATOM 689 C CA . ALA A 1 88 ? 2.260 -5.545 19.940 1.00 79.12 88 ALA A CA 1
ATOM 690 C C . ALA A 1 88 ? 2.955 -6.922 19.846 1.00 79.12 88 ALA A C 1
ATOM 692 O O . ALA A 1 88 ? 2.331 -7.973 19.627 1.00 79.12 88 ALA A O 1
ATOM 693 N N . GLN A 1 89 ? 4.278 -6.911 20.037 1.00 71.31 89 GLN A N 1
ATOM 694 C CA . GLN A 1 89 ? 5.127 -8.103 20.070 1.00 71.31 89 GLN A CA 1
ATOM 695 C C . GLN A 1 89 ? 4.753 -8.955 21.296 1.00 71.31 89 GLN A C 1
ATOM 697 O O . GLN A 1 89 ? 4.950 -8.537 22.431 1.00 71.31 89 GLN A O 1
ATOM 702 N N . GLY A 1 90 ? 4.134 -10.118 21.070 1.00 79.75 90 GLY A N 1
ATOM 703 C CA . GLY A 1 90 ? 3.628 -11.005 22.132 1.00 79.75 90 GLY A CA 1
ATOM 704 C C . GLY A 1 90 ? 2.254 -11.611 21.838 1.00 79.75 90 GLY A C 1
ATOM 705 O O . GLY A 1 90 ? 1.913 -12.664 22.367 1.00 79.75 90 GLY A O 1
ATOM 706 N N . MET A 1 91 ? 1.476 -11.000 20.939 1.00 87.81 91 MET A N 1
ATOM 707 C CA . MET A 1 91 ? 0.208 -11.573 20.484 1.00 87.81 91 MET A CA 1
ATOM 708 C C . MET A 1 91 ? 0.436 -12.646 19.409 1.00 87.81 91 MET A C 1
ATOM 710 O O . MET A 1 91 ? 1.082 -12.372 18.394 1.00 87.81 91 MET A O 1
ATOM 714 N N . LEU A 1 92 ? -0.152 -13.833 19.606 1.00 91.75 92 LEU A N 1
ATOM 715 C CA . LEU A 1 92 ? -0.193 -14.913 18.611 1.00 91.75 92 LEU A CA 1
ATOM 716 C C . LEU A 1 92 ? -0.747 -14.408 17.271 1.00 91.75 92 LEU A C 1
ATOM 718 O O . LEU A 1 92 ? -1.724 -13.660 17.242 1.00 91.75 92 LEU A O 1
ATOM 722 N N . TRP A 1 93 ? -0.173 -14.861 16.153 1.00 88.81 93 TRP A N 1
ATOM 723 C CA . TRP A 1 93 ? -0.599 -14.416 14.820 1.00 88.81 93 TRP A CA 1
ATOM 724 C C . TRP A 1 93 ? -2.076 -14.711 14.531 1.00 88.81 93 TRP A C 1
ATOM 726 O O . TRP A 1 93 ? -2.790 -13.864 13.998 1.00 88.81 93 TRP A O 1
ATOM 736 N N . SER A 1 94 ? -2.570 -15.870 14.968 1.00 89.62 94 SER A N 1
ATOM 737 C CA . SER A 1 94 ? -3.992 -16.219 14.881 1.00 89.62 94 SER A CA 1
ATOM 738 C C . SER A 1 94 ? -4.881 -15.215 15.621 1.00 89.62 94 SER A C 1
ATOM 740 O O . SER A 1 94 ? -5.910 -14.802 15.094 1.00 89.62 94 SER A O 1
ATOM 742 N N . ALA A 1 95 ? -4.467 -14.762 16.807 1.00 90.31 95 ALA A N 1
ATOM 743 C CA . ALA A 1 95 ? -5.192 -13.749 17.566 1.00 90.31 95 ALA A CA 1
ATOM 744 C C . ALA A 1 95 ? -5.167 -12.377 16.871 1.00 90.31 95 ALA A C 1
ATOM 746 O O . ALA A 1 95 ? -6.189 -11.694 16.866 1.00 90.31 95 ALA A O 1
ATOM 747 N N . ARG A 1 96 ? -4.053 -12.006 16.221 1.00 91.56 96 ARG A N 1
ATOM 748 C CA . ARG A 1 96 ? -3.950 -10.771 15.419 1.00 91.56 96 ARG A CA 1
ATOM 749 C C . ARG A 1 96 ? -4.944 -10.773 14.259 1.00 91.56 96 ARG A C 1
ATOM 751 O O . ARG A 1 96 ? -5.678 -9.806 14.089 1.00 91.56 96 ARG A O 1
ATOM 758 N N . VAL A 1 97 ? -5.018 -11.874 13.506 1.00 90.19 97 VAL A N 1
ATOM 759 C CA . VAL A 1 97 ? -5.957 -12.020 12.379 1.00 90.19 97 VAL A CA 1
ATOM 760 C C . VAL A 1 97 ? -7.411 -11.975 12.860 1.00 90.19 97 VAL A C 1
ATOM 762 O O . VAL A 1 97 ? -8.224 -11.261 12.276 1.00 90.19 97 VAL A O 1
ATOM 765 N N . THR A 1 98 ? -7.739 -12.667 13.955 1.00 92.19 98 THR A N 1
ATOM 766 C CA . THR A 1 98 ? -9.088 -12.621 14.545 1.00 92.19 98 THR A CA 1
ATOM 767 C C . THR A 1 98 ? -9.454 -11.212 15.017 1.00 92.19 98 THR A C 1
ATOM 769 O O . THR A 1 98 ? -10.574 -10.758 14.784 1.00 92.19 98 THR A O 1
ATOM 772 N N . ASN A 1 99 ? -8.518 -10.491 15.641 1.00 91.94 99 ASN A N 1
ATOM 773 C CA . ASN A 1 99 ? -8.755 -9.127 16.109 1.00 91.94 99 ASN A CA 1
ATOM 774 C C . ASN A 1 99 ? -8.949 -8.145 14.943 1.00 91.94 99 ASN A C 1
ATOM 776 O O . ASN A 1 99 ? -9.914 -7.383 14.948 1.00 91.94 99 ASN A O 1
ATOM 780 N N . LEU A 1 100 ? -8.097 -8.222 13.915 1.00 91.94 100 LEU A N 1
ATOM 781 C CA . LEU A 1 100 ? -8.252 -7.468 12.666 1.00 91.94 100 LEU A CA 1
ATOM 782 C C . LEU A 1 100 ? -9.620 -7.706 12.029 1.00 91.94 100 LEU A C 1
ATOM 784 O O . LEU A 1 100 ? -10.320 -6.749 11.705 1.00 91.94 100 LEU A O 1
ATOM 788 N N . GLY A 1 101 ? -10.023 -8.972 11.891 1.00 91.44 101 GLY A N 1
ATOM 789 C CA . GLY A 1 101 ? -11.332 -9.335 11.354 1.00 91.44 101 GLY A CA 1
ATOM 790 C C . GLY A 1 101 ? -12.475 -8.731 12.170 1.00 91.44 101 GLY A C 1
ATOM 791 O O . GLY A 1 101 ? -13.382 -8.125 11.603 1.00 91.44 101 GLY A O 1
ATOM 792 N N . GLY A 1 102 ? -12.400 -8.813 13.502 1.00 92.69 102 GLY A N 1
ATOM 793 C CA . GLY A 1 102 ? -13.381 -8.198 14.398 1.00 92.69 102 GLY A CA 1
ATOM 794 C C . GLY A 1 102 ? -13.481 -6.680 14.220 1.00 92.69 102 GLY A C 1
ATOM 795 O O . GLY A 1 102 ? -14.580 -6.152 14.053 1.00 92.69 102 GLY A O 1
ATOM 796 N N . ARG A 1 103 ? -12.340 -5.982 14.181 1.00 92.69 103 ARG A N 1
ATOM 797 C CA . ARG A 1 103 ? -12.272 -4.526 13.969 1.00 92.69 103 ARG A CA 1
ATOM 798 C C . ARG A 1 103 ? -12.846 -4.110 12.614 1.00 92.69 103 ARG A C 1
ATOM 800 O O . ARG A 1 103 ? -13.598 -3.138 12.546 1.00 92.69 103 ARG A O 1
ATOM 807 N N . LEU A 1 104 ? -12.561 -4.868 11.552 1.00 92.56 104 LEU A N 1
ATOM 808 C CA . LEU A 1 104 ? -13.122 -4.634 10.218 1.00 92.56 104 LEU A CA 1
ATOM 809 C C . LEU A 1 104 ? -14.643 -4.805 10.20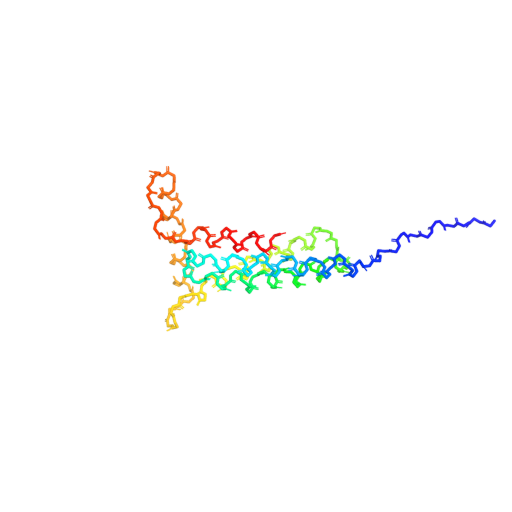0 1.00 92.56 104 LEU A C 1
ATOM 811 O O . LEU A 1 104 ? -15.346 -3.949 9.660 1.00 92.56 104 LEU A O 1
ATOM 815 N N . VAL A 1 105 ? -15.162 -5.871 10.815 1.00 94.38 105 VAL A N 1
ATOM 816 C CA . VAL A 1 105 ? -16.610 -6.122 10.896 1.00 94.38 105 VAL A CA 1
ATOM 817 C C . VAL A 1 105 ? -17.310 -5.003 11.662 1.00 94.38 105 VAL A C 1
ATOM 819 O O . VAL A 1 105 ? -18.270 -4.430 11.148 1.00 94.38 105 VAL A O 1
ATOM 822 N N . VAL A 1 106 ? -16.811 -4.641 12.847 1.00 93.75 106 VAL A N 1
ATOM 823 C CA . VAL A 1 106 ? -17.397 -3.575 13.675 1.00 93.75 106 VAL A CA 1
ATOM 824 C C . VAL A 1 106 ? -17.363 -2.232 12.948 1.00 93.75 106 VAL A C 1
ATOM 826 O O . VAL A 1 106 ? -18.373 -1.533 12.895 1.00 93.75 106 VAL A O 1
ATOM 829 N N . SER A 1 107 ? -16.236 -1.881 12.329 1.00 92.50 107 SER A N 1
ATOM 830 C CA . SER A 1 107 ? -16.105 -0.621 11.588 1.00 92.50 107 SER A CA 1
ATOM 831 C C . SER A 1 107 ? -17.049 -0.565 10.386 1.00 92.50 107 SER A C 1
ATOM 833 O O . SER A 1 107 ? -17.675 0.462 10.137 1.00 92.50 107 SER A O 1
ATOM 835 N N . THR A 1 108 ? -17.218 -1.686 9.679 1.00 92.56 108 THR A N 1
ATOM 836 C CA . THR A 1 108 ? -18.151 -1.799 8.548 1.00 92.56 108 THR A CA 1
ATOM 837 C C . THR A 1 108 ? -19.596 -1.648 9.014 1.00 92.56 108 THR A C 1
ATOM 839 O O . THR A 1 108 ? -20.374 -0.910 8.413 1.00 92.56 108 THR A O 1
ATOM 842 N N . GLN A 1 109 ? -19.959 -2.298 10.121 1.00 92.75 109 GLN A N 1
ATOM 843 C CA . GLN A 1 109 ? -21.281 -2.156 10.729 1.00 92.75 109 GLN A CA 1
ATOM 844 C C . GLN A 1 109 ? -21.554 -0.711 11.154 1.00 92.75 109 GLN A C 1
ATOM 846 O O . GLN A 1 109 ? -22.629 -0.194 10.858 1.00 92.75 109 GLN A O 1
ATOM 851 N N . ASN A 1 110 ? -20.587 -0.044 11.790 1.00 92.44 110 ASN A N 1
ATOM 852 C CA . ASN A 1 110 ? -20.708 1.362 12.174 1.00 92.44 110 ASN A CA 1
ATOM 853 C C . ASN A 1 110 ? -20.935 2.263 10.953 1.00 92.44 110 ASN A C 1
ATOM 855 O O . ASN A 1 110 ? -21.821 3.115 10.996 1.00 92.44 110 ASN A O 1
ATOM 859 N N . LEU A 1 111 ? -20.211 2.026 9.852 1.00 92.00 111 LEU A N 1
ATOM 860 C CA . LEU A 1 111 ? -20.380 2.762 8.598 1.00 92.00 111 LEU A CA 1
ATOM 861 C C . LEU A 1 111 ? -21.800 2.608 8.026 1.00 92.00 111 LEU A C 1
ATOM 863 O O . LEU A 1 111 ? -22.450 3.604 7.715 1.00 92.00 111 LEU A O 1
ATOM 867 N N . PHE A 1 112 ? -22.316 1.377 7.938 1.00 94.25 112 PHE A N 1
ATOM 868 C CA . PHE A 1 112 ? -23.678 1.124 7.442 1.00 94.25 112 PHE A CA 1
ATOM 869 C C . PHE A 1 112 ? -24.772 1.646 8.380 1.00 94.25 112 PHE A C 1
ATOM 871 O O . PHE A 1 112 ? -25.852 2.010 7.923 1.00 94.25 112 PHE A O 1
ATOM 878 N N . GLN A 1 113 ? -24.495 1.713 9.683 1.00 94.94 113 GLN A N 1
ATOM 879 C CA . GLN A 1 113 ? -25.399 2.284 10.683 1.00 94.94 113 GLN A CA 1
ATOM 880 C C . GLN A 1 113 ? -25.283 3.813 10.799 1.00 94.94 113 GLN A C 1
ATOM 882 O O . GLN A 1 113 ? -25.891 4.385 11.702 1.00 94.94 113 GLN A O 1
ATOM 887 N N . GLN A 1 114 ? -24.506 4.473 9.927 1.00 89.69 114 GLN A N 1
ATOM 888 C CA . GLN A 1 114 ? -24.256 5.922 9.955 1.00 89.69 114 GLN A CA 1
ATOM 889 C C . GLN A 1 114 ? -23.717 6.417 11.309 1.00 89.69 114 GLN A C 1
ATOM 891 O O . GLN A 1 114 ? -23.946 7.556 11.718 1.00 89.69 114 GLN A O 1
ATOM 896 N N . ARG A 1 115 ? -22.995 5.549 12.024 1.00 89.81 115 ARG A N 1
ATOM 897 C CA . ARG A 1 115 ? -22.307 5.892 13.269 1.00 89.81 115 ARG A CA 1
ATOM 898 C C . ARG A 1 115 ? -20.913 6.414 12.953 1.00 89.81 115 ARG A C 1
ATOM 900 O O . ARG A 1 115 ? -20.310 6.043 11.948 1.00 89.81 115 ARG A O 1
ATOM 907 N N . ALA A 1 116 ? -20.384 7.247 13.845 1.00 85.56 116 ALA A N 1
ATOM 908 C CA . ALA A 1 116 ? -19.001 7.691 13.752 1.00 85.56 116 ALA A CA 1
ATOM 909 C C . ALA A 1 116 ? -18.058 6.474 13.775 1.00 85.56 116 ALA A C 1
ATOM 911 O O . ALA A 1 116 ? -18.089 5.667 14.706 1.00 85.56 116 ALA A O 1
ATOM 912 N N . VAL A 1 117 ? -17.230 6.343 12.739 1.00 88.38 117 VAL A N 1
ATOM 913 C CA . VAL A 1 117 ? -16.190 5.315 12.654 1.00 88.38 117 VAL A CA 1
ATOM 914 C C . VAL A 1 117 ? -14.929 5.897 13.282 1.00 88.38 117 VAL A C 1
ATOM 916 O O . VAL A 1 117 ? -14.236 6.698 12.665 1.00 88.38 117 VAL A O 1
ATOM 919 N N . THR A 1 118 ? -14.671 5.544 14.538 1.00 85.19 118 THR A N 1
ATOM 920 C CA . THR A 1 118 ? -13.486 6.000 15.284 1.00 85.19 118 THR A CA 1
ATOM 921 C C . THR A 1 118 ? -12.237 5.182 14.978 1.00 85.19 118 THR A C 1
ATOM 923 O O . THR A 1 118 ? -11.128 5.674 15.145 1.00 85.19 118 THR A O 1
ATOM 926 N N . ASP A 1 119 ? -12.407 3.935 14.540 1.00 86.88 119 ASP A N 1
ATOM 927 C CA . ASP A 1 119 ? -11.307 3.049 14.178 1.00 86.88 119 ASP A CA 1
ATOM 928 C C . ASP A 1 119 ? -10.899 3.272 12.706 1.00 86.88 119 ASP A C 1
ATOM 930 O O . ASP A 1 119 ? -11.710 3.030 11.805 1.00 86.88 119 ASP A O 1
ATOM 934 N N . PRO A 1 120 ? -9.653 3.690 12.419 1.00 90.31 120 PRO A N 1
ATOM 935 C CA . PRO A 1 120 ? -9.214 3.987 11.059 1.00 90.31 120 PRO A CA 1
ATOM 936 C C . PRO A 1 120 ? -8.959 2.751 10.189 1.00 90.31 120 PRO A C 1
ATOM 938 O O . PRO A 1 120 ? -8.587 2.889 9.024 1.00 90.31 120 PRO A O 1
ATOM 941 N N . ILE A 1 121 ? -9.159 1.537 10.709 1.00 91.31 121 ILE A N 1
ATOM 942 C CA . ILE A 1 121 ? -8.815 0.284 10.027 1.00 91.31 121 ILE A CA 1
ATOM 943 C C . ILE A 1 121 ? -9.406 0.147 8.616 1.00 91.31 121 ILE A C 1
ATOM 945 O O . ILE A 1 121 ? -8.741 -0.387 7.731 1.00 91.31 121 ILE A O 1
ATOM 949 N N . LEU A 1 122 ? -10.626 0.644 8.375 1.00 91.44 122 LEU A N 1
ATOM 950 C CA . LEU A 1 122 ? -11.243 0.601 7.043 1.00 91.44 122 LEU A CA 1
ATOM 951 C C . LEU A 1 122 ? -10.529 1.512 6.049 1.00 91.44 122 LEU A C 1
ATOM 953 O O . LEU A 1 122 ? -10.290 1.114 4.911 1.00 91.44 122 LEU A O 1
ATOM 957 N N . PHE A 1 123 ? -10.182 2.721 6.484 1.00 92.00 123 PHE A N 1
ATOM 958 C CA . PHE A 1 123 ? -9.426 3.659 5.668 1.00 92.00 123 PHE A CA 1
ATOM 959 C C . PHE A 1 123 ? -8.031 3.114 5.376 1.00 92.00 123 PHE A C 1
ATOM 961 O O . PHE A 1 123 ? -7.603 3.106 4.226 1.00 92.00 123 PHE A O 1
ATOM 968 N N . LEU A 1 124 ? -7.354 2.593 6.399 1.00 91.88 124 LEU A N 1
ATOM 969 C CA . LEU A 1 124 ? -6.042 1.979 6.257 1.00 91.88 124 LEU A CA 1
ATOM 970 C C . LEU A 1 124 ? -6.083 0.808 5.271 1.00 91.88 124 LEU A C 1
ATOM 972 O O . LEU A 1 124 ? -5.289 0.777 4.338 1.00 91.88 124 LEU A O 1
ATOM 976 N N . LEU A 1 125 ? -7.054 -0.104 5.403 1.00 92.38 125 LEU A N 1
ATOM 977 C CA . LEU A 1 125 ? -7.241 -1.205 4.455 1.00 92.38 125 LEU A CA 1
ATOM 978 C C . LEU A 1 125 ? -7.458 -0.687 3.029 1.00 92.38 125 LEU A C 1
ATOM 980 O O . LEU A 1 125 ? -6.836 -1.194 2.098 1.00 92.38 125 LEU A O 1
ATOM 984 N N . LEU A 1 126 ? -8.311 0.325 2.861 1.00 93.19 126 LEU A N 1
ATOM 985 C CA . LEU A 1 126 ? -8.589 0.925 1.560 1.00 93.19 126 LEU A CA 1
ATOM 986 C C . LEU A 1 126 ? -7.326 1.527 0.935 1.00 93.19 126 LEU A C 1
ATOM 988 O O . LEU A 1 126 ? -7.056 1.271 -0.234 1.00 93.19 126 LEU A O 1
ATOM 992 N N . MET A 1 127 ? -6.542 2.290 1.700 1.00 93.31 127 MET A N 1
ATOM 993 C CA . MET A 1 127 ? -5.288 2.877 1.221 1.00 93.31 127 MET A CA 1
ATOM 994 C C . MET A 1 127 ? -4.273 1.790 0.863 1.00 93.31 127 MET A C 1
ATOM 996 O O . MET A 1 127 ? -3.675 1.843 -0.206 1.00 93.31 127 MET A O 1
ATOM 1000 N N . CYS A 1 128 ? -4.127 0.759 1.694 1.00 92.44 128 CYS A N 1
ATOM 1001 C CA . CYS A 1 128 ? -3.267 -0.383 1.399 1.00 92.44 128 CYS A CA 1
ATOM 1002 C C . CYS A 1 128 ? -3.658 -1.076 0.081 1.00 92.44 128 CYS A C 1
ATOM 1004 O O . CYS A 1 128 ? -2.790 -1.377 -0.732 1.00 92.44 128 CYS A O 1
ATOM 1006 N N . VAL A 1 129 ? -4.955 -1.300 -0.156 1.00 93.31 129 VAL A N 1
ATOM 1007 C CA . VAL A 1 129 ? -5.448 -1.885 -1.415 1.00 93.31 129 VAL A CA 1
ATOM 1008 C C . VAL A 1 129 ? -5.198 -0.948 -2.597 1.00 93.31 129 VAL A C 1
ATOM 1010 O O . VAL A 1 129 ? -4.739 -1.404 -3.639 1.00 93.31 129 VAL A O 1
ATOM 1013 N N . LEU A 1 130 ? -5.462 0.351 -2.436 1.00 93.38 130 LEU A N 1
ATOM 1014 C CA . LEU A 1 130 ? -5.321 1.349 -3.498 1.00 93.38 130 LEU A CA 1
ATOM 1015 C C . LEU A 1 130 ? -3.871 1.515 -3.958 1.00 93.38 130 LEU A C 1
ATOM 1017 O O . LEU A 1 130 ? -3.636 1.692 -5.143 1.00 93.38 130 LEU A O 1
ATOM 1021 N N . TYR A 1 131 ? -2.908 1.449 -3.040 1.00 92.31 131 TYR A N 1
ATOM 1022 C CA . TYR A 1 131 ? -1.484 1.516 -3.384 1.00 92.31 131 TYR A CA 1
ATOM 1023 C C . TYR A 1 131 ? -0.908 0.186 -3.884 1.00 92.31 131 TYR A C 1
ATOM 1025 O O . TYR A 1 131 ? 0.199 0.168 -4.421 1.00 92.31 131 TYR A O 1
ATOM 1033 N N . TRP A 1 132 ? -1.620 -0.923 -3.681 1.00 93.00 132 TRP A N 1
ATOM 1034 C CA . TRP A 1 132 ? -1.219 -2.235 -4.179 1.00 93.00 132 TRP A CA 1
ATOM 1035 C C . TRP A 1 132 ? -1.702 -2.511 -5.611 1.00 93.00 132 TRP A C 1
ATOM 1037 O O . TRP A 1 132 ? -0.986 -3.159 -6.376 1.00 93.00 132 TRP A O 1
ATOM 1047 N N . ALA A 1 133 ? -2.929 -2.092 -5.936 1.00 82.81 133 ALA A N 1
ATOM 1048 C CA . ALA A 1 133 ? -3.615 -2.382 -7.199 1.00 82.81 133 ALA A CA 1
ATOM 1049 C C . ALA A 1 133 ? -3.233 -1.414 -8.328 1.00 82.81 133 ALA A C 1
ATOM 1051 O O . ALA A 1 133 ? -3.133 -1.898 -9.481 1.00 82.81 133 ALA A O 1
#

Foldseek 3Di:
DDDDPDDPDPPDPPVVLVVLVVVLQVVLVVQVVVVPDPPSCLLVVLLVVLSVLVVVLVPDPDDPVVSVVVLVVVLVVSLLVSQLVPDDDPDDSVVSSVVLVVLVVVLVVCVVVVHDRPDCSVVSSVSSVVSND

Radius of gyration: 19.38 Å; chains: 1; bounding box: 38×31×73 Å